Protein AF-V4A7Z2-F1 (afdb_monomer_lite)

pLDDT: mean 71.23, std 14.71, range [41.34, 94.12]

Structure (mmCIF, N/CA/C/O backbone):
data_AF-V4A7Z2-F1
#
_entry.id   AF-V4A7Z2-F1
#
loop_
_atom_site.group_PDB
_atom_site.id
_atom_site.type_symbol
_atom_site.label_atom_id
_atom_site.label_alt_id
_atom_site.label_comp_id
_atom_site.label_asym_id
_atom_site.label_entity_id
_atom_site.label_seq_id
_atom_site.pdbx_PDB_ins_code
_atom_site.Cartn_x
_atom_site.Cartn_y
_atom_site.Cartn_z
_atom_site.occupancy
_atom_site.B_iso_or_equiv
_atom_site.auth_seq_id
_atom_site.auth_comp_id
_atom_site.auth_asym_id
_atom_site.auth_atom_id
_atom_site.pdbx_PDB_model_num
ATOM 1 N N . CYS A 1 1 ? -30.458 -3.393 11.459 1.00 49.22 1 CYS A N 1
ATOM 2 C CA . CYS A 1 1 ? -29.150 -3.163 12.106 1.00 49.22 1 CYS A CA 1
ATOM 3 C C . CYS A 1 1 ? -28.609 -4.490 12.609 1.00 49.22 1 CYS A C 1
ATOM 5 O O . CYS A 1 1 ? -29.226 -5.069 13.487 1.00 49.22 1 CYS A O 1
ATOM 7 N N . TRP A 1 2 ? -27.521 -4.992 12.020 1.00 57.12 2 TRP A N 1
ATOM 8 C CA . TRP A 1 2 ? -26.908 -6.281 12.393 1.00 57.12 2 TRP A CA 1
ATOM 9 C C . TRP A 1 2 ? -25.713 -6.112 13.351 1.00 57.12 2 TRP A C 1
ATOM 11 O O . TRP A 1 2 ? -25.210 -7.081 13.902 1.00 57.12 2 TRP A O 1
ATOM 21 N N . LEU A 1 3 ? -25.275 -4.871 13.577 1.00 55.88 3 LEU A N 1
ATOM 22 C CA . LEU A 1 3 ? -24.128 -4.541 14.413 1.00 55.88 3 LEU A CA 1
ATOM 23 C C . LEU A 1 3 ? -24.620 -3.901 15.722 1.00 55.88 3 LEU A C 1
ATOM 25 O O . LEU A 1 3 ? -24.670 -2.677 15.827 1.00 55.88 3 LEU A O 1
ATOM 29 N N . SER A 1 4 ? -25.063 -4.704 16.697 1.00 55.00 4 SER A N 1
ATOM 30 C CA . SER A 1 4 ? -25.214 -4.188 18.065 1.00 55.00 4 SER A CA 1
ATOM 31 C C . SER A 1 4 ? -23.841 -4.216 18.746 1.00 55.00 4 SER A C 1
ATOM 33 O O . SER A 1 4 ? -23.104 -5.197 18.659 1.00 55.00 4 SER A O 1
ATOM 35 N N . LEU A 1 5 ? -23.467 -3.102 19.380 1.00 60.38 5 LEU A N 1
ATOM 36 C CA . LEU A 1 5 ? -22.193 -2.917 20.092 1.00 60.38 5 LEU A CA 1
ATOM 37 C C . LEU A 1 5 ? -22.136 -3.657 21.445 1.00 60.38 5 LEU A C 1
ATOM 39 O O . LEU A 1 5 ? -21.187 -3.472 22.205 1.00 60.38 5 LEU A O 1
ATOM 43 N N . GLU A 1 6 ? -23.125 -4.496 21.759 1.00 59.97 6 GLU A N 1
ATOM 44 C CA . GLU A 1 6 ? -23.182 -5.267 23.001 1.00 59.97 6 GLU A CA 1
ATOM 45 C C . GLU A 1 6 ? -22.172 -6.426 22.961 1.00 59.97 6 GLU A C 1
ATOM 47 O O . GLU A 1 6 ? -22.442 -7.564 22.583 1.00 59.97 6 GLU A O 1
ATOM 52 N N . SER A 1 7 ? -20.954 -6.088 23.377 1.00 59.38 7 SER A N 1
ATOM 53 C CA . SER A 1 7 ? -20.015 -6.944 24.114 1.00 59.38 7 SER A CA 1
ATOM 54 C C . SER A 1 7 ? -19.243 -8.020 23.335 1.00 59.38 7 SER A C 1
ATOM 56 O O . SER A 1 7 ? -18.090 -8.271 23.676 1.00 59.38 7 SER A O 1
ATOM 58 N N . GLY A 1 8 ? -19.804 -8.640 22.290 1.00 62.91 8 GLY A N 1
ATOM 59 C CA . GLY A 1 8 ? -19.153 -9.756 21.570 1.00 62.91 8 GLY A CA 1
ATOM 60 C C . GLY A 1 8 ? -18.851 -9.499 20.091 1.00 62.91 8 GLY A C 1
ATOM 61 O O . GLY A 1 8 ? -17.827 -9.940 19.570 1.00 62.91 8 GLY A O 1
ATOM 62 N N . LEU A 1 9 ? -19.711 -8.741 19.406 1.00 67.94 9 LEU A N 1
ATOM 63 C CA . LEU A 1 9 ? -19.619 -8.551 17.953 1.00 67.94 9 LEU A CA 1
ATOM 64 C C . LEU A 1 9 ? -18.434 -7.667 17.527 1.00 67.94 9 LEU A C 1
ATOM 66 O O . LEU A 1 9 ? -17.913 -7.788 16.423 1.00 67.94 9 LEU A O 1
ATOM 70 N N . LEU A 1 10 ? -17.980 -6.800 18.429 1.00 72.62 10 LEU A N 1
ATOM 71 C CA . LEU A 1 10 ? -16.848 -5.899 18.216 1.00 72.62 10 LEU A CA 1
ATOM 72 C C . LEU A 1 10 ? -15.543 -6.694 18.013 1.00 72.62 10 LEU A C 1
ATOM 74 O O . LEU A 1 10 ? -14.763 -6.398 17.109 1.00 72.62 10 LEU A O 1
ATOM 78 N N . TRP A 1 11 ? -15.363 -7.781 18.772 1.00 76.31 11 TRP A N 1
ATOM 79 C CA . TRP A 1 11 ? -14.248 -8.718 18.606 1.00 76.31 11 TRP A CA 1
ATOM 80 C C . TRP A 1 11 ? -14.320 -9.521 17.306 1.00 76.31 11 TRP A C 1
ATOM 82 O O . TRP A 1 11 ? -13.275 -9.830 16.737 1.00 76.31 11 TRP A O 1
ATOM 92 N N . ALA A 1 12 ? -15.522 -9.798 16.789 1.00 80.88 12 ALA A N 1
ATOM 93 C CA . ALA A 1 12 ? -15.690 -10.453 15.490 1.00 80.88 12 ALA A CA 1
ATOM 94 C C . ALA A 1 12 ? -15.200 -9.580 14.319 1.00 80.88 12 ALA A C 1
ATOM 96 O O . ALA A 1 12 ? -14.849 -10.114 13.272 1.00 80.88 12 ALA A O 1
ATOM 97 N N . PHE A 1 13 ? -15.126 -8.257 14.502 1.00 76.31 13 PHE A N 1
ATOM 98 C CA . PHE A 1 13 ? -14.551 -7.327 13.527 1.00 76.31 13 PHE A CA 1
ATOM 99 C C . PHE A 1 13 ? -13.069 -7.022 13.805 1.00 76.31 13 PHE A C 1
ATOM 101 O O . PHE A 1 13 ? -12.245 -7.035 12.891 1.00 76.31 13 PHE A O 1
ATOM 108 N N . ILE A 1 14 ? -12.707 -6.802 15.074 1.00 83.94 14 ILE A N 1
ATOM 109 C CA . ILE A 1 14 ? -11.324 -6.502 15.480 1.00 83.94 14 ILE A CA 1
ATOM 110 C C . ILE A 1 14 ? -10.395 -7.698 15.252 1.00 83.94 14 ILE A C 1
ATOM 112 O O . ILE A 1 14 ? -9.269 -7.506 14.801 1.00 83.94 14 ILE A O 1
ATOM 116 N N . GLY A 1 15 ? -10.841 -8.926 15.534 1.00 87.50 15 GLY A N 1
ATOM 117 C CA . GLY A 1 15 ? -10.025 -10.134 15.380 1.00 87.50 15 GLY A CA 1
ATOM 118 C C . GLY A 1 15 ? -9.475 -10.300 13.957 1.00 87.50 1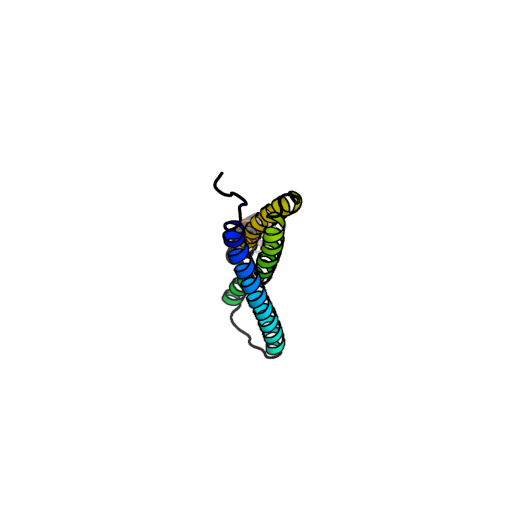5 GLY A C 1
ATOM 119 O O . GLY A 1 15 ? -8.255 -10.347 13.785 1.00 87.50 15 GLY A O 1
ATOM 120 N N . PRO A 1 16 ? -10.337 -10.311 12.923 1.00 88.31 16 PRO A N 1
ATOM 121 C CA . PRO A 1 16 ? -9.898 -10.316 11.531 1.00 88.31 16 PRO A CA 1
ATOM 122 C C . PRO A 1 16 ? -9.015 -9.117 11.171 1.00 88.31 16 PRO A C 1
ATOM 124 O O . PRO A 1 16 ? -8.006 -9.294 10.495 1.00 88.31 16 PRO A O 1
ATOM 127 N N . ALA A 1 17 ? -9.339 -7.914 11.654 1.00 88.19 17 ALA A N 1
ATOM 128 C CA . ALA A 1 17 ? -8.542 -6.722 11.369 1.00 88.19 17 ALA A CA 1
ATOM 129 C C . ALA A 1 17 ? -7.108 -6.837 11.919 1.00 88.19 17 ALA A C 1
ATOM 131 O O . ALA A 1 17 ? -6.149 -6.552 11.204 1.00 88.19 17 ALA A O 1
ATOM 132 N N . LEU A 1 18 ? -6.943 -7.321 13.153 1.00 90.19 18 LEU A N 1
ATOM 133 C CA . LEU A 1 18 ? -5.631 -7.567 13.757 1.00 90.19 18 LEU A CA 1
ATOM 134 C C . LEU A 1 18 ? -4.845 -8.642 13.002 1.00 90.19 18 LEU A C 1
ATOM 136 O O . LEU A 1 18 ? -3.643 -8.478 12.790 1.00 90.19 18 LEU A O 1
ATOM 140 N N . ALA A 1 19 ? -5.511 -9.709 12.553 1.00 92.06 19 ALA A N 1
ATOM 141 C CA . ALA A 1 19 ? -4.876 -10.735 11.732 1.00 92.06 19 ALA A CA 1
ATOM 142 C C . ALA A 1 19 ? -4.370 -10.160 10.398 1.00 92.06 19 ALA A C 1
ATOM 144 O O . ALA A 1 19 ? -3.234 -10.427 10.007 1.00 92.06 19 ALA A O 1
ATOM 145 N N . VAL A 1 20 ? -5.168 -9.319 9.729 1.00 90.94 20 VAL A N 1
ATOM 146 C CA . VAL A 1 20 ? -4.760 -8.653 8.480 1.00 90.94 20 VAL A CA 1
ATOM 147 C C . VAL A 1 20 ? -3.582 -7.709 8.710 1.00 90.94 20 VAL A C 1
ATOM 149 O O . VAL A 1 20 ? -2.642 -7.715 7.914 1.00 90.94 20 VAL A O 1
ATOM 152 N N . ILE A 1 21 ? -3.590 -6.931 9.797 1.00 91.69 21 ILE A N 1
ATOM 153 C CA . ILE A 1 21 ? -2.469 -6.050 10.159 1.00 91.69 21 ILE A CA 1
ATOM 154 C C . ILE A 1 21 ? -1.197 -6.877 10.369 1.00 91.69 21 ILE A C 1
ATOM 156 O O . ILE A 1 21 ? -0.163 -6.563 9.779 1.00 91.69 21 ILE A O 1
ATOM 160 N N . LEU A 1 22 ? -1.280 -7.960 11.148 1.00 93.88 22 LEU A N 1
ATOM 161 C CA . LEU A 1 22 ? -0.145 -8.840 11.422 1.00 93.88 22 LEU A CA 1
ATOM 162 C C . LEU A 1 22 ? 0.432 -9.428 10.129 1.00 93.88 22 LEU A C 1
ATOM 164 O O . LEU A 1 22 ? 1.632 -9.315 9.884 1.00 93.88 22 LEU A O 1
ATOM 168 N N . VAL A 1 23 ? -0.418 -10.008 9.279 1.00 93.19 23 VAL A N 1
ATOM 169 C CA . VAL A 1 23 ? 0.008 -10.593 7.999 1.00 93.19 23 VAL A CA 1
ATOM 170 C C . VAL A 1 23 ? 0.615 -9.530 7.082 1.00 93.19 23 VAL A C 1
ATOM 172 O O . VAL A 1 23 ? 1.664 -9.773 6.490 1.00 93.19 23 VAL A O 1
ATOM 175 N N . SER A 1 24 ? 0.018 -8.339 6.999 1.00 91.69 24 SER A N 1
ATOM 176 C CA . SER A 1 24 ? 0.524 -7.252 6.145 1.00 91.69 24 SER A CA 1
ATOM 177 C C . SER A 1 24 ? 1.913 -6.777 6.582 1.00 91.69 24 SER A C 1
ATOM 179 O O . SER A 1 24 ? 2.774 -6.545 5.736 1.00 91.69 24 SER A O 1
ATOM 181 N N . VAL A 1 25 ? 2.157 -6.673 7.895 1.00 91.38 25 VAL A N 1
ATOM 182 C CA . VAL A 1 25 ? 3.471 -6.299 8.447 1.00 91.38 25 VAL A CA 1
ATOM 183 C C . VAL A 1 25 ? 4.509 -7.386 8.183 1.00 91.38 25 VAL A C 1
ATOM 185 O O . VAL A 1 25 ? 5.616 -7.070 7.749 1.00 91.38 25 VAL A O 1
ATOM 188 N N . LEU A 1 26 ? 4.158 -8.658 8.398 1.00 94.12 26 LEU A N 1
ATOM 189 C CA . LEU A 1 26 ? 5.061 -9.776 8.125 1.00 94.12 26 LEU A CA 1
ATOM 190 C C . LEU A 1 26 ? 5.465 -9.802 6.648 1.00 94.12 26 LEU A C 1
ATOM 192 O O . LEU A 1 26 ? 6.657 -9.787 6.350 1.00 94.12 26 LEU A O 1
ATOM 196 N N . LEU A 1 27 ? 4.499 -9.752 5.730 1.00 92.06 27 LEU A N 1
ATOM 197 C CA . LEU A 1 27 ? 4.776 -9.742 4.293 1.00 92.06 27 LEU A CA 1
ATOM 198 C C . LEU A 1 27 ? 5.599 -8.518 3.877 1.00 92.06 27 LEU A C 1
ATOM 200 O O . LEU A 1 27 ? 6.615 -8.679 3.212 1.00 92.06 27 LEU A O 1
ATOM 204 N N . SER A 1 28 ? 5.246 -7.319 4.351 1.00 89.94 28 SER A N 1
ATOM 205 C CA . SER A 1 28 ? 6.005 -6.103 4.039 1.00 89.94 28 SER A CA 1
ATOM 206 C C . SER A 1 28 ? 7.448 -6.169 4.552 1.00 89.94 28 SER A C 1
ATOM 208 O O . SER A 1 28 ? 8.369 -5.780 3.835 1.00 89.94 28 SER A O 1
ATOM 210 N N . SER A 1 29 ? 7.679 -6.699 5.758 1.00 90.62 29 SER A N 1
ATOM 211 C CA . SER A 1 29 ? 9.039 -6.881 6.278 1.00 90.62 29 SER A CA 1
ATOM 212 C C . SER A 1 29 ? 9.848 -7.887 5.454 1.00 90.62 29 SER A C 1
ATOM 214 O O . SER A 1 29 ? 11.021 -7.640 5.175 1.00 90.62 29 SER A O 1
ATOM 216 N N . LEU A 1 30 ? 9.222 -8.981 5.006 1.00 91.25 30 LEU A N 1
ATOM 217 C CA . LEU A 1 30 ? 9.853 -9.967 4.132 1.00 91.25 30 LEU A CA 1
ATOM 218 C C . LEU A 1 30 ? 10.177 -9.371 2.762 1.00 91.25 30 LEU A C 1
ATOM 220 O O . LEU A 1 30 ? 11.286 -9.576 2.278 1.00 91.25 30 LEU A O 1
ATOM 224 N N . ASP A 1 31 ? 9.270 -8.591 2.172 1.00 87.69 31 ASP A N 1
ATOM 225 C CA . ASP A 1 31 ? 9.507 -7.901 0.901 1.00 87.69 31 ASP A CA 1
ATOM 226 C C . ASP A 1 31 ? 10.686 -6.930 0.998 1.00 87.69 31 ASP A C 1
ATOM 228 O O . ASP A 1 31 ? 11.542 -6.920 0.116 1.00 87.69 31 ASP A O 1
ATOM 232 N N . VAL A 1 32 ? 10.791 -6.156 2.085 1.00 88.81 32 VAL A N 1
ATOM 233 C CA . VAL A 1 32 ? 11.926 -5.243 2.313 1.00 88.81 32 VAL A CA 1
ATOM 234 C C . VAL A 1 32 ? 13.236 -6.016 2.458 1.00 88.81 32 VAL A C 1
ATOM 236 O O . VAL A 1 32 ? 14.249 -5.634 1.869 1.00 88.81 32 VAL A O 1
ATOM 239 N N . VAL A 1 33 ? 13.238 -7.118 3.214 1.00 91.12 33 VAL A N 1
ATOM 240 C CA . VAL A 1 33 ? 14.427 -7.968 3.377 1.00 91.12 33 VAL A CA 1
ATOM 241 C C . VAL A 1 33 ? 14.828 -8.592 2.043 1.00 91.12 33 VAL A C 1
ATOM 243 O 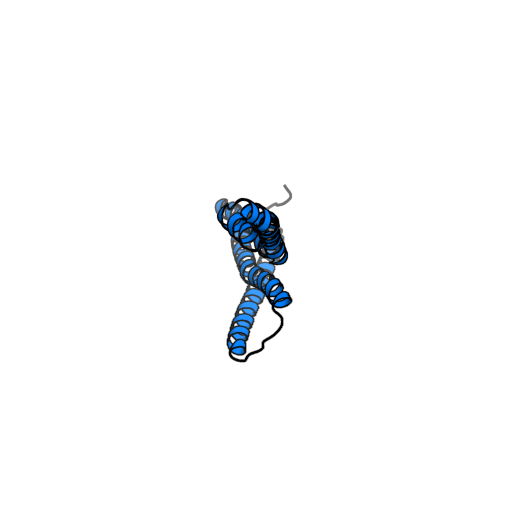O . VAL A 1 33 ? 15.992 -8.502 1.659 1.00 91.12 33 VAL A O 1
ATOM 246 N N . MET A 1 34 ? 13.879 -9.173 1.311 1.00 86.31 34 MET A N 1
ATOM 247 C CA . MET A 1 34 ? 14.117 -9.770 -0.001 1.00 86.31 34 MET A CA 1
ATOM 248 C C . MET A 1 34 ? 14.600 -8.734 -1.009 1.00 86.31 34 MET A C 1
ATOM 250 O O . MET A 1 34 ? 15.535 -9.018 -1.750 1.00 86.31 34 MET A O 1
ATOM 254 N N . HIS A 1 35 ? 14.038 -7.525 -1.001 1.00 83.50 35 HIS A N 1
ATOM 255 C CA . HIS A 1 35 ? 14.488 -6.423 -1.842 1.00 83.50 35 HIS A CA 1
ATOM 256 C C . HIS A 1 35 ? 15.928 -6.016 -1.508 1.00 83.50 35 HIS A C 1
ATOM 258 O O . HIS A 1 35 ? 16.767 -5.954 -2.401 1.00 83.50 35 HIS A O 1
ATOM 264 N N . ASN A 1 36 ? 16.255 -5.821 -0.229 1.00 85.00 36 ASN A N 1
ATOM 265 C CA . ASN A 1 36 ? 17.611 -5.469 0.198 1.00 85.00 36 ASN A CA 1
ATOM 266 C C . ASN A 1 36 ? 18.628 -6.570 -0.138 1.00 85.00 36 ASN A C 1
ATOM 268 O O . ASN A 1 36 ? 19.731 -6.277 -0.605 1.00 85.00 36 ASN A O 1
ATOM 272 N N . VAL A 1 37 ? 18.258 -7.840 0.053 1.00 87.06 37 VAL A N 1
ATOM 273 C CA . VAL A 1 37 ? 19.088 -8.990 -0.333 1.00 87.06 37 VAL A CA 1
ATOM 274 C C . VAL A 1 37 ? 19.257 -9.035 -1.848 1.00 87.06 37 VAL A C 1
ATOM 276 O O . VAL A 1 37 ? 20.378 -9.194 -2.318 1.00 87.06 37 VAL A O 1
ATOM 279 N N . TYR A 1 38 ? 18.184 -8.845 -2.613 1.00 79.69 38 TYR A N 1
ATOM 280 C CA . TYR A 1 38 ? 18.209 -8.829 -4.073 1.00 79.69 38 TYR A CA 1
ATOM 281 C C . TYR A 1 38 ? 19.117 -7.719 -4.612 1.00 79.69 38 TYR A C 1
ATOM 283 O O . TYR A 1 38 ? 20.031 -8.011 -5.377 1.00 79.69 38 TYR A O 1
ATOM 291 N N . ILE A 1 39 ? 18.959 -6.479 -4.138 1.00 74.50 39 ILE A N 1
ATOM 292 C CA . ILE A 1 39 ? 19.822 -5.345 -4.508 1.00 74.50 39 ILE A CA 1
ATOM 293 C C . ILE A 1 39 ? 21.288 -5.622 -4.145 1.00 74.50 39 ILE A C 1
ATOM 295 O O . ILE A 1 39 ? 22.185 -5.328 -4.932 1.00 74.50 39 ILE A O 1
ATOM 299 N N . THR A 1 40 ? 21.549 -6.257 -2.999 1.00 77.38 40 THR A N 1
ATOM 300 C CA . THR A 1 40 ? 22.915 -6.637 -2.597 1.00 77.38 40 THR A CA 1
ATOM 301 C C . THR A 1 40 ? 23.493 -7.750 -3.482 1.00 77.38 40 THR A C 1
ATOM 303 O O . THR A 1 40 ? 24.693 -7.763 -3.754 1.00 77.38 40 THR A O 1
ATOM 306 N N . LYS A 1 41 ? 22.660 -8.692 -3.944 1.00 70.88 41 LYS A N 1
ATOM 307 C CA . LYS A 1 41 ? 23.057 -9.810 -4.815 1.00 70.88 41 LYS A CA 1
ATOM 308 C C . LYS A 1 41 ? 23.236 -9.393 -6.274 1.00 70.88 41 LYS A C 1
ATOM 310 O O . LYS A 1 41 ? 24.094 -9.966 -6.930 1.00 70.88 41 LYS A O 1
ATOM 315 N N . LEU A 1 42 ? 22.501 -8.386 -6.751 1.00 61.41 42 LEU A N 1
ATOM 316 C CA . LEU A 1 42 ? 22.618 -7.835 -8.107 1.00 61.41 42 LEU A CA 1
ATOM 317 C C . LEU A 1 42 ? 23.927 -7.070 -8.373 1.00 61.41 42 LEU A C 1
ATOM 319 O O . LEU A 1 42 ? 24.239 -6.796 -9.528 1.00 61.41 42 LEU A O 1
ATOM 323 N N . ASN A 1 43 ? 24.752 -6.811 -7.350 1.00 56.84 43 ASN A N 1
ATOM 324 C CA . ASN A 1 43 ? 26.180 -6.519 -7.557 1.00 56.84 43 ASN A CA 1
ATOM 325 C C . ASN A 1 43 ? 26.955 -7.715 -8.165 1.00 56.84 43 ASN A C 1
ATOM 327 O O . ASN A 1 43 ? 28.152 -7.609 -8.423 1.00 56.84 43 ASN A O 1
ATOM 331 N N . TYR A 1 44 ? 26.283 -8.844 -8.399 1.00 51.09 44 TYR A N 1
ATOM 332 C CA . TYR A 1 44 ? 26.729 -9.979 -9.191 1.00 51.09 44 TYR A CA 1
ATOM 333 C C . TYR A 1 44 ? 25.740 -10.156 -10.355 1.00 51.09 44 TYR A C 1
ATOM 335 O O . TYR A 1 44 ? 24.552 -10.400 -10.146 1.00 51.09 44 TYR A O 1
ATOM 343 N N . THR A 1 45 ? 26.232 -9.955 -11.576 1.00 55.38 45 THR A N 1
ATOM 344 C CA . THR A 1 45 ? 25.485 -10.011 -12.841 1.00 55.38 45 THR A CA 1
ATOM 345 C C . THR A 1 45 ? 24.648 -11.287 -12.978 1.00 55.38 45 THR A C 1
ATOM 347 O O . THR A 1 45 ? 25.087 -12.372 -12.590 1.00 55.38 45 THR A O 1
ATOM 350 N N . PRO A 1 46 ? 23.454 -11.172 -13.578 1.00 53.78 46 PRO A N 1
ATOM 351 C CA . PRO A 1 46 ? 23.299 -11.783 -14.894 1.00 53.78 46 PRO A CA 1
ATOM 352 C C . PRO A 1 46 ? 22.502 -10.924 -15.886 1.00 53.78 46 PRO A C 1
ATOM 354 O O . PRO A 1 46 ? 21.500 -10.283 -15.571 1.00 53.78 46 PRO A O 1
ATOM 357 N N . GLU A 1 47 ? 23.011 -10.946 -17.110 1.00 63.09 47 GLU A N 1
ATOM 358 C CA . GLU A 1 47 ? 22.324 -10.645 -18.360 1.00 63.09 47 GLU A CA 1
ATOM 359 C C . GLU A 1 47 ? 21.207 -11.690 -18.599 1.00 63.09 47 GLU A C 1
ATOM 361 O O . GLU A 1 47 ? 21.293 -12.800 -18.082 1.00 63.09 47 GLU A O 1
ATOM 366 N N . GLU A 1 48 ? 20.205 -11.333 -19.413 1.00 57.06 48 GLU A N 1
ATOM 367 C CA . GLU A 1 48 ? 19.143 -12.201 -19.982 1.00 57.06 48 GLU A CA 1
ATOM 368 C C . GLU A 1 48 ? 17.820 -12.390 -19.197 1.00 57.06 48 GLU A C 1
ATOM 370 O O . GLU A 1 48 ? 17.671 -13.269 -18.359 1.00 57.06 48 GLU A O 1
ATOM 375 N N . ASP A 1 49 ? 16.817 -11.562 -19.542 1.00 49.94 49 ASP A N 1
ATOM 376 C CA . ASP A 1 49 ? 15.431 -11.937 -19.934 1.00 49.94 49 ASP A CA 1
ATOM 377 C C . ASP A 1 49 ? 14.541 -10.666 -19.925 1.00 49.94 49 ASP A C 1
ATOM 379 O O . ASP A 1 49 ? 13.660 -10.485 -19.085 1.00 49.94 49 ASP A O 1
ATOM 383 N N . PHE A 1 50 ? 14.791 -9.735 -20.857 1.00 54.62 50 PHE A N 1
ATOM 384 C CA . PHE A 1 50 ? 14.242 -8.364 -20.845 1.00 54.62 50 PHE A CA 1
ATOM 385 C C . PHE A 1 50 ? 12.702 -8.275 -20.870 1.00 54.62 50 PHE A C 1
ATOM 387 O O . PHE A 1 50 ? 12.141 -7.336 -20.318 1.00 54.62 50 PHE A O 1
ATOM 394 N N . ASP A 1 51 ? 11.997 -9.236 -21.474 1.00 50.56 51 ASP A N 1
ATOM 395 C CA . ASP A 1 51 ? 10.528 -9.167 -21.598 1.00 50.56 51 ASP A CA 1
ATOM 396 C C . ASP A 1 51 ? 9.782 -9.834 -20.428 1.00 50.56 51 ASP A C 1
ATOM 398 O O . ASP A 1 51 ? 8.731 -9.346 -20.000 1.00 50.56 51 ASP A O 1
ATOM 402 N N . ARG A 1 52 ? 10.327 -10.921 -19.855 1.00 51.25 52 ARG A N 1
ATOM 403 C CA . ARG A 1 52 ? 9.759 -11.556 -18.649 1.00 51.25 52 ARG A CA 1
ATOM 404 C C . ARG A 1 52 ? 10.128 -10.792 -17.376 1.00 51.25 52 ARG A C 1
ATOM 406 O O . ARG A 1 52 ? 9.319 -10.783 -16.445 1.00 51.25 52 ARG A O 1
ATOM 413 N N . SER A 1 53 ? 11.277 -10.115 -17.336 1.00 51.47 53 SER A N 1
ATOM 414 C CA . SER A 1 53 ? 11.673 -9.280 -16.196 1.00 51.47 53 SER A CA 1
ATOM 415 C C . SER A 1 53 ? 10.762 -8.063 -16.042 1.00 51.47 53 SER A C 1
ATOM 417 O O . SER A 1 53 ? 10.181 -7.887 -14.981 1.00 51.47 53 SER A O 1
ATOM 419 N N . ILE A 1 54 ? 10.488 -7.309 -17.113 1.00 52.81 54 ILE A N 1
ATOM 420 C CA . ILE A 1 54 ? 9.725 -6.048 -17.035 1.00 52.81 54 ILE A CA 1
ATOM 421 C C . ILE A 1 54 ? 8.289 -6.234 -16.514 1.00 52.81 54 ILE A C 1
ATOM 423 O O . ILE A 1 54 ? 7.796 -5.415 -15.733 1.00 52.81 54 ILE A O 1
ATOM 427 N N . GLN A 1 55 ? 7.586 -7.289 -16.940 1.00 56.09 55 GLN A N 1
ATOM 428 C CA . GLN A 1 55 ? 6.219 -7.551 -16.465 1.00 56.09 55 GLN A CA 1
ATOM 429 C C . GLN A 1 55 ? 6.211 -8.065 -15.015 1.00 56.09 55 GLN A C 1
ATOM 431 O O . GLN A 1 55 ? 5.320 -7.724 -14.231 1.00 56.09 55 GLN A O 1
ATOM 436 N N . THR A 1 56 ? 7.226 -8.849 -14.647 1.00 59.72 56 THR A N 1
ATOM 437 C CA . THR A 1 56 ? 7.413 -9.340 -13.277 1.00 59.72 56 THR A CA 1
ATOM 438 C C . THR A 1 56 ? 7.807 -8.195 -12.336 1.00 59.72 56 THR A C 1
ATOM 440 O O . THR A 1 56 ? 7.286 -8.122 -11.224 1.00 59.72 56 THR A O 1
ATOM 443 N N . ASP A 1 57 ? 8.602 -7.236 -12.813 1.00 66.88 57 ASP A N 1
ATOM 444 C CA . ASP A 1 57 ? 9.040 -6.045 -12.080 1.00 66.88 57 ASP A CA 1
ATOM 445 C C . ASP A 1 57 ? 7.869 -5.120 -11.743 1.00 66.88 57 ASP A C 1
ATOM 447 O O . ASP A 1 57 ? 7.715 -4.708 -10.593 1.00 66.88 57 ASP A O 1
ATOM 451 N N . GLY A 1 58 ? 6.987 -4.839 -12.711 1.00 68.38 58 GLY A N 1
ATOM 452 C CA . GLY A 1 58 ? 5.805 -4.003 -12.475 1.00 68.38 58 GLY A CA 1
ATOM 453 C C . GLY A 1 58 ? 4.841 -4.611 -11.452 1.00 68.38 58 GLY A C 1
ATOM 454 O O . GLY A 1 58 ? 4.319 -3.905 -10.587 1.00 68.38 58 GLY A O 1
ATOM 455 N N . ARG A 1 59 ? 4.639 -5.935 -11.504 1.00 70.75 59 ARG A N 1
ATOM 456 C CA . ARG A 1 59 ? 3.789 -6.657 -10.545 1.00 70.75 59 ARG A CA 1
ATOM 457 C C . ARG A 1 59 ? 4.403 -6.685 -9.146 1.00 70.75 59 ARG A C 1
ATOM 459 O O . ARG A 1 59 ? 3.692 -6.447 -8.174 1.00 70.75 59 ARG A O 1
ATOM 466 N N . ASN A 1 60 ? 5.701 -6.952 -9.042 1.00 77.25 60 ASN A N 1
ATOM 467 C CA . ASN A 1 60 ? 6.399 -7.003 -7.758 1.00 77.25 60 ASN A CA 1
ATOM 468 C C . ASN A 1 60 ? 6.463 -5.616 -7.100 1.00 77.25 60 ASN A C 1
ATOM 470 O O . ASN A 1 60 ? 6.243 -5.501 -5.896 1.00 77.25 60 ASN A O 1
ATOM 474 N N . LEU A 1 61 ? 6.662 -4.556 -7.889 1.00 79.12 61 LEU A N 1
ATOM 475 C CA . LEU A 1 61 ? 6.603 -3.173 -7.414 1.00 79.12 61 LEU A CA 1
ATOM 476 C C . LEU A 1 61 ? 5.210 -2.812 -6.879 1.00 79.12 61 LEU A C 1
ATOM 478 O O . LEU A 1 61 ? 5.094 -2.215 -5.811 1.00 79.12 61 LEU A O 1
ATOM 482 N N . ALA A 1 62 ? 4.152 -3.211 -7.592 1.00 84.38 62 ALA A N 1
ATOM 483 C CA . ALA A 1 62 ? 2.778 -2.986 -7.153 1.00 84.38 62 ALA A CA 1
ATOM 484 C C . ALA A 1 62 ? 2.505 -3.654 -5.803 1.00 84.38 62 ALA A C 1
ATOM 486 O O . ALA A 1 62 ? 2.008 -3.007 -4.887 1.00 84.38 62 ALA A O 1
ATOM 487 N N . LEU A 1 63 ? 2.863 -4.933 -5.666 1.00 85.19 63 LEU A N 1
ATOM 488 C CA . LEU A 1 63 ? 2.683 -5.683 -4.422 1.00 85.19 63 LEU A CA 1
ATOM 489 C C . LEU A 1 63 ? 3.476 -5.054 -3.270 1.00 85.19 63 LEU A C 1
ATOM 491 O O . LEU A 1 63 ? 2.909 -4.834 -2.201 1.00 85.19 63 LEU A O 1
ATOM 495 N N . SER A 1 64 ? 4.729 -4.663 -3.521 1.00 84.38 64 SER A N 1
ATOM 496 C CA . SER A 1 64 ? 5.599 -4.012 -2.534 1.00 84.38 64 SER A CA 1
ATOM 497 C C . SER A 1 64 ? 5.018 -2.697 -1.990 1.00 84.38 64 SER A C 1
ATOM 499 O O . SER A 1 64 ? 5.180 -2.396 -0.809 1.00 84.38 64 SER A O 1
ATOM 501 N N . VAL A 1 65 ? 4.288 -1.935 -2.813 1.00 85.06 65 VAL A N 1
ATOM 502 C CA . VAL A 1 65 ? 3.623 -0.686 -2.395 1.00 85.06 65 VAL A CA 1
ATOM 503 C C . VAL A 1 65 ? 2.240 -0.941 -1.787 1.00 85.06 65 VAL A C 1
ATOM 505 O O . VAL A 1 65 ? 1.841 -0.269 -0.837 1.00 85.06 65 VAL A O 1
ATOM 508 N N . LEU A 1 66 ? 1.485 -1.909 -2.306 1.00 87.25 66 LEU A N 1
ATOM 509 C CA . LEU A 1 66 ? 0.100 -2.148 -1.894 1.00 87.25 66 LEU A CA 1
ATOM 510 C C . LEU A 1 66 ? -0.010 -2.844 -0.540 1.00 87.25 66 LEU A C 1
ATOM 512 O O . LEU A 1 66 ? -0.893 -2.495 0.242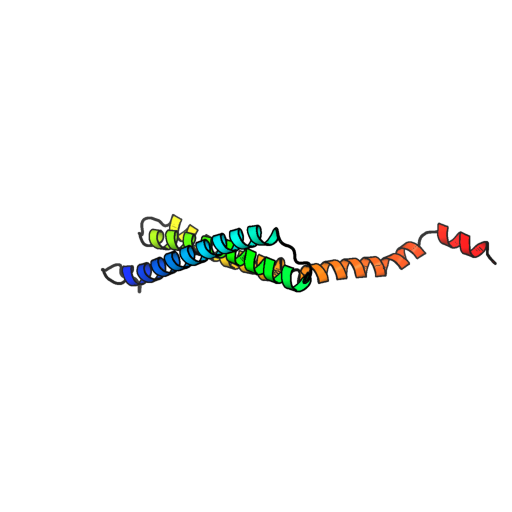 1.00 87.25 66 LEU A O 1
ATOM 516 N N . LEU A 1 67 ? 0.887 -3.784 -0.242 1.00 87.81 67 LEU A N 1
ATOM 517 C CA . LEU A 1 67 ? 0.914 -4.521 1.024 1.00 87.81 67 LEU A CA 1
ATOM 518 C C . LEU A 1 67 ? 1.003 -3.612 2.267 1.00 87.81 67 LEU A C 1
ATOM 520 O O . LEU A 1 67 ? 0.159 -3.757 3.159 1.00 87.81 67 LEU A O 1
ATOM 524 N N . PRO A 1 68 ? 1.929 -2.635 2.350 1.00 85.44 68 PRO A N 1
ATOM 525 C CA . PRO A 1 68 ? 1.969 -1.714 3.485 1.00 85.44 68 PRO A CA 1
ATOM 526 C C . PRO A 1 68 ? 0.746 -0.786 3.534 1.00 85.44 68 PRO A C 1
ATOM 528 O O . PRO A 1 68 ? 0.237 -0.510 4.621 1.00 85.44 68 PRO A O 1
ATOM 531 N N . ILE A 1 69 ? 0.213 -0.354 2.382 1.00 88.69 69 ILE A N 1
ATOM 532 C CA . ILE A 1 69 ? -1.015 0.461 2.329 1.00 88.69 69 ILE A CA 1
ATOM 533 C C . ILE A 1 69 ? -2.204 -0.317 2.904 1.00 88.69 69 ILE A C 1
ATOM 535 O O . ILE A 1 69 ? -3.002 0.257 3.648 1.00 88.69 69 ILE A O 1
ATOM 539 N N . THR A 1 70 ? -2.311 -1.620 2.618 1.00 88.94 70 THR A N 1
ATOM 540 C CA . THR A 1 70 ? -3.338 -2.491 3.210 1.00 88.94 70 THR A CA 1
ATOM 541 C C . THR A 1 70 ? -3.225 -2.474 4.725 1.00 88.94 70 THR A C 1
ATOM 543 O O . THR A 1 70 ? -4.182 -2.091 5.393 1.00 88.94 70 THR A O 1
ATOM 546 N N . GLY A 1 71 ? -2.050 -2.779 5.280 1.00 86.44 71 GLY A N 1
ATOM 547 C CA . GLY A 1 71 ? -1.842 -2.777 6.731 1.00 86.44 71 GLY A CA 1
ATOM 548 C C . GLY A 1 71 ? -2.231 -1.451 7.399 1.00 86.44 71 GLY A C 1
ATOM 549 O O . GLY A 1 71 ? -2.980 -1.449 8.375 1.00 86.44 71 GLY A O 1
ATOM 550 N N . LEU A 1 72 ? -1.801 -0.319 6.831 1.00 85.44 72 LEU A N 1
ATOM 551 C CA . LEU A 1 72 ? -2.132 1.021 7.338 1.00 85.44 72 LEU A CA 1
ATOM 552 C C . LEU A 1 72 ? -3.637 1.312 7.298 1.00 85.44 72 LEU A C 1
ATOM 554 O O . LEU A 1 72 ? -4.197 1.864 8.245 1.00 85.44 72 LEU A O 1
ATOM 558 N N . THR A 1 73 ? -4.311 0.899 6.226 1.00 87.94 73 THR A N 1
ATOM 559 C CA . THR A 1 73 ? -5.756 1.096 6.069 1.00 87.94 73 THR A CA 1
ATOM 560 C C . THR A 1 73 ? -6.537 0.327 7.129 1.00 87.94 73 THR A C 1
ATOM 562 O O . THR A 1 73 ? -7.461 0.871 7.729 1.00 87.94 73 THR A O 1
ATOM 565 N N . TRP A 1 74 ? -6.137 -0.910 7.429 1.00 88.56 74 TRP A N 1
ATOM 566 C CA . TRP A 1 74 ? -6.782 -1.720 8.465 1.00 88.56 74 TRP A CA 1
ATOM 567 C C . TRP A 1 74 ? -6.526 -1.197 9.882 1.00 88.56 74 TRP A C 1
ATOM 569 O O . TRP A 1 74 ? -7.430 -1.282 10.713 1.00 88.56 74 TRP A O 1
ATOM 579 N N . ILE A 1 75 ? -5.374 -0.568 10.149 1.00 84.44 75 ILE A N 1
ATOM 580 C CA . ILE A 1 75 ? -5.140 0.166 11.407 1.00 84.44 75 ILE A CA 1
ATOM 581 C C . ILE A 1 75 ? -6.188 1.278 11.568 1.00 84.44 75 ILE A C 1
ATOM 583 O O . ILE A 1 75 ? -6.844 1.359 12.608 1.00 84.44 75 ILE A O 1
ATOM 587 N N . PHE A 1 76 ? -6.422 2.087 10.528 1.00 80.88 76 PHE A N 1
ATOM 588 C CA . PHE A 1 76 ? -7.494 3.093 10.547 1.00 80.88 76 PHE A CA 1
ATOM 589 C C . PHE A 1 76 ? -8.892 2.467 10.644 1.00 80.88 76 PHE A C 1
ATOM 591 O O . PHE A 1 76 ? -9.759 3.018 11.320 1.00 80.88 76 PHE A O 1
ATOM 598 N N . GLY A 1 77 ? -9.102 1.296 10.038 1.00 81.56 77 GLY A N 1
ATOM 599 C CA . GLY A 1 77 ? -10.333 0.514 10.152 1.00 81.56 77 GLY A CA 1
ATOM 600 C C . GLY A 1 77 ? -10.660 0.135 11.598 1.00 81.56 77 GLY A C 1
ATOM 601 O O . GLY A 1 77 ? -11.799 0.319 12.023 1.00 81.56 77 GLY A O 1
ATOM 602 N N . VAL A 1 78 ? -9.665 -0.291 12.385 1.00 82.06 78 VAL A N 1
ATOM 603 C CA . VAL A 1 78 ? -9.829 -0.569 13.826 1.00 82.06 78 VAL A CA 1
ATOM 604 C C . VAL A 1 78 ? -10.193 0.703 14.596 1.00 82.06 78 VAL A C 1
ATOM 606 O O . VAL A 1 78 ? -11.108 0.681 15.420 1.00 82.06 78 VAL A O 1
ATOM 609 N N . PHE A 1 79 ? -9.543 1.834 14.299 1.00 77.00 79 PHE A N 1
ATOM 610 C CA . PHE A 1 79 ? -9.885 3.116 14.926 1.00 77.00 79 PHE A CA 1
ATOM 611 C C . PHE A 1 79 ? -11.297 3.599 14.566 1.00 77.00 79 PHE A C 1
ATOM 613 O O . PHE A 1 79 ? -11.973 4.171 15.420 1.00 77.00 79 PHE A O 1
ATOM 620 N N . SER A 1 80 ? -11.772 3.300 13.353 1.00 76.69 80 SER A N 1
ATOM 621 C CA . SER A 1 80 ? -13.091 3.704 12.847 1.00 76.69 80 SER A CA 1
ATOM 622 C C . SER A 1 80 ? -14.284 3.064 13.575 1.00 76.69 80 SER A C 1
ATOM 624 O O . SER A 1 80 ? -15.403 3.580 13.498 1.00 76.69 80 SER A O 1
ATOM 626 N N . VAL A 1 81 ? -14.053 1.956 14.295 1.00 70.75 81 VAL A N 1
ATOM 627 C CA . VAL A 1 81 ? -15.080 1.249 15.083 1.00 70.75 81 VAL A CA 1
ATOM 628 C C . VAL A 1 81 ? -15.491 2.053 16.317 1.00 70.75 81 VAL A C 1
ATOM 630 O O . VAL A 1 81 ? -16.628 1.952 16.779 1.00 70.75 81 VAL A O 1
ATOM 633 N N . ASN A 1 82 ? -14.600 2.904 16.832 1.00 69.25 82 ASN A N 1
ATOM 634 C CA . ASN A 1 82 ? -14.966 3.876 17.850 1.00 69.25 82 ASN A CA 1
ATOM 635 C C . ASN A 1 82 ? -15.768 4.992 17.169 1.00 69.25 82 ASN A C 1
ATOM 637 O O . ASN A 1 82 ? -15.199 5.854 16.496 1.00 69.25 82 ASN A O 1
ATOM 641 N N . GLY A 1 83 ? -17.094 4.968 17.353 1.00 60.41 83 GLY A N 1
ATOM 642 C CA . GLY A 1 83 ? -18.096 5.818 16.685 1.00 60.41 83 GLY A CA 1
ATOM 643 C C . GLY A 1 83 ? -17.915 7.342 16.794 1.00 60.41 83 GLY A C 1
ATOM 644 O O . GLY A 1 83 ? -18.728 8.091 16.267 1.00 60.41 83 GLY A O 1
ATOM 645 N N . TYR A 1 84 ? -16.838 7.812 17.420 1.00 59.75 84 TYR A N 1
ATOM 646 C CA . TYR A 1 84 ? -16.428 9.214 17.494 1.00 59.75 84 TYR A CA 1
ATOM 647 C C . TYR A 1 84 ? -15.529 9.662 16.331 1.00 59.75 84 TYR A C 1
ATOM 649 O O . TYR A 1 84 ? -15.069 10.801 16.318 1.00 59.75 84 TYR A O 1
ATOM 657 N N . THR A 1 85 ? -15.252 8.795 15.351 1.00 71.00 85 THR A N 1
ATOM 658 C CA . THR A 1 85 ? -14.218 9.061 14.341 1.00 71.00 85 THR A CA 1
ATOM 659 C C . THR A 1 85 ? -14.677 8.839 12.898 1.00 71.00 85 THR A C 1
ATOM 661 O O . THR A 1 85 ? -14.076 8.103 12.118 1.00 71.00 85 THR A O 1
ATOM 664 N N . VAL A 1 86 ? -15.723 9.565 12.497 1.00 77.88 86 VAL A N 1
ATOM 665 C CA . VAL A 1 86 ? -16.220 9.627 11.105 1.00 77.88 86 VAL A CA 1
ATOM 666 C C . VAL A 1 86 ? -15.087 9.870 10.089 1.00 77.88 86 VAL A C 1
ATOM 668 O O . VAL A 1 86 ? -15.090 9.318 8.993 1.00 77.88 86 VAL A O 1
ATOM 671 N N . ILE A 1 87 ? -14.062 10.636 10.475 1.00 81.00 87 ILE A N 1
ATOM 672 C CA . ILE A 1 87 ? -12.871 10.896 9.655 1.00 81.00 87 ILE A CA 1
ATOM 673 C C . ILE A 1 87 ? -12.133 9.595 9.289 1.00 81.00 87 ILE A C 1
ATOM 675 O O . ILE A 1 87 ? -11.763 9.415 8.130 1.00 81.00 87 ILE A O 1
ATOM 679 N N . PHE A 1 88 ? -11.957 8.657 10.228 1.00 78.38 88 PHE A N 1
ATOM 680 C CA . PHE A 1 88 ? -11.273 7.388 9.946 1.00 78.38 88 PHE A CA 1
ATOM 681 C C . PHE A 1 88 ? -12.088 6.477 9.026 1.00 78.38 88 PHE A C 1
ATOM 683 O O . PHE A 1 88 ? -11.497 5.734 8.249 1.00 78.38 88 PHE A O 1
ATOM 690 N N . GLN A 1 89 ? -13.420 6.574 9.041 1.00 80.44 89 GLN A N 1
ATOM 691 C CA . GLN A 1 89 ? -14.278 5.841 8.103 1.00 80.44 89 GLN A CA 1
ATOM 692 C C . GLN A 1 89 ? -14.096 6.346 6.664 1.00 80.44 89 GLN A C 1
ATOM 694 O O . GLN A 1 89 ? -13.939 5.542 5.744 1.00 80.44 89 GLN A O 1
ATOM 699 N N . TYR A 1 90 ? -14.041 7.669 6.468 1.00 84.44 90 TYR A N 1
ATOM 700 C CA . TYR A 1 90 ? -13.752 8.254 5.154 1.00 84.44 90 TYR A CA 1
ATOM 701 C C . TYR A 1 90 ? -12.346 7.905 4.664 1.00 84.44 90 TYR A C 1
ATOM 703 O O . TYR A 1 90 ? -12.184 7.527 3.505 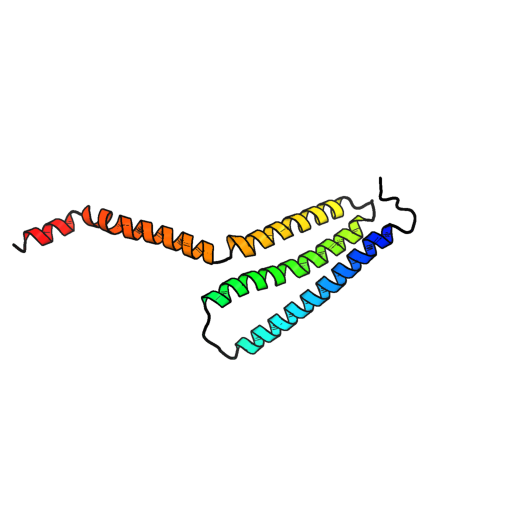1.00 84.44 90 TYR A O 1
ATOM 711 N N . LEU A 1 91 ? -11.338 7.978 5.539 1.00 83.94 91 LEU A N 1
ATOM 712 C CA . LEU A 1 91 ? -9.969 7.582 5.199 1.00 83.94 91 LEU A CA 1
ATOM 713 C C . LEU A 1 91 ? -9.887 6.097 4.835 1.00 83.94 91 LEU A C 1
ATOM 715 O O . LEU A 1 91 ? -9.276 5.751 3.828 1.00 83.94 91 LEU A O 1
ATOM 719 N N . PHE A 1 92 ? -10.550 5.225 5.597 1.00 82.88 92 PHE A N 1
ATOM 720 C CA . PHE A 1 92 ? -10.626 3.798 5.297 1.00 82.88 92 PHE A CA 1
ATOM 721 C C . PHE A 1 92 ? -11.229 3.544 3.910 1.00 82.88 92 PHE A C 1
ATOM 723 O O . PHE A 1 92 ? -10.637 2.826 3.103 1.00 82.88 92 PHE A O 1
ATOM 730 N N . ALA A 1 93 ? -12.372 4.160 3.601 1.00 85.00 93 ALA A N 1
ATOM 731 C CA . ALA A 1 93 ? -13.026 4.014 2.301 1.00 85.00 93 ALA A CA 1
ATOM 732 C C . ALA A 1 93 ? -12.163 4.557 1.148 1.00 85.00 93 ALA A C 1
ATOM 734 O O . ALA A 1 93 ? -12.065 3.926 0.090 1.00 85.00 93 ALA A O 1
ATOM 735 N N . LEU A 1 94 ? -11.503 5.698 1.363 1.00 86.75 94 LEU A N 1
ATOM 736 C CA . LEU A 1 94 ? -10.613 6.317 0.386 1.00 86.75 94 LEU A CA 1
ATOM 737 C C . LEU A 1 94 ? -9.412 5.418 0.077 1.00 86.75 94 LEU A C 1
ATOM 739 O O . LEU A 1 94 ? -9.164 5.120 -1.089 1.00 86.75 94 LEU A O 1
ATOM 743 N N . PHE A 1 95 ? -8.694 4.947 1.100 1.00 84.56 95 PHE A N 1
ATOM 744 C CA . PHE A 1 95 ? -7.520 4.099 0.899 1.00 84.56 95 PHE A CA 1
ATOM 745 C C . PHE A 1 95 ? -7.875 2.758 0.252 1.00 84.56 95 PHE A C 1
ATOM 747 O O . PHE A 1 95 ? -7.180 2.350 -0.674 1.00 84.56 95 PHE A O 1
ATOM 754 N N . ASN A 1 96 ? -8.985 2.118 0.645 1.00 85.06 96 ASN A N 1
ATOM 755 C CA . ASN A 1 96 ? -9.463 0.897 -0.020 1.00 85.06 96 ASN A CA 1
ATOM 756 C C . ASN A 1 96 ? -9.782 1.136 -1.507 1.00 85.06 96 ASN A C 1
ATOM 758 O O . ASN A 1 96 ? -9.425 0.323 -2.359 1.00 85.06 96 ASN A O 1
ATOM 762 N N . SER A 1 97 ? -10.408 2.270 -1.842 1.00 86.81 97 SER A N 1
ATOM 763 C CA . SER A 1 97 ? -10.742 2.613 -3.234 1.00 86.81 97 SER A CA 1
ATOM 764 C C . SER A 1 97 ? -9.493 2.918 -4.071 1.00 86.81 97 SER A C 1
ATOM 766 O O . SER A 1 97 ? -9.389 2.497 -5.225 1.00 86.81 97 SER A O 1
ATOM 768 N N . LEU A 1 98 ? -8.511 3.608 -3.482 1.00 85.00 98 LEU A N 1
ATOM 769 C CA . LEU A 1 98 ? -7.216 3.876 -4.115 1.00 85.00 98 LEU A CA 1
ATOM 770 C C . LEU A 1 98 ? -6.392 2.601 -4.311 1.00 85.00 98 LEU A C 1
ATOM 772 O O . LEU A 1 98 ? -5.655 2.489 -5.288 1.00 85.00 98 LEU A O 1
ATOM 776 N N . GLN A 1 99 ? -6.542 1.618 -3.426 1.00 86.12 99 GLN A N 1
ATOM 777 C CA . GLN A 1 99 ? -5.851 0.340 -3.536 1.00 86.12 99 GLN A CA 1
ATOM 778 C C . GLN A 1 99 ? -6.236 -0.409 -4.820 1.00 86.12 99 GLN A C 1
ATOM 780 O O . GLN A 1 99 ? -5.361 -0.879 -5.549 1.00 86.12 99 GLN A O 1
ATOM 785 N N . GLY A 1 100 ? -7.531 -0.433 -5.158 1.00 83.62 100 GLY A N 1
ATOM 786 C CA . GLY A 1 100 ? -8.018 -0.977 -6.430 1.00 83.62 100 GLY A CA 1
ATOM 787 C C . GLY A 1 100 ? -7.517 -0.192 -7.649 1.00 83.62 100 GLY A C 1
ATOM 788 O O . GLY A 1 100 ? -7.124 -0.790 -8.654 1.00 83.62 100 GLY A O 1
ATOM 789 N N . LEU A 1 101 ? -7.453 1.140 -7.545 1.00 84.81 101 LEU A N 1
ATOM 790 C CA . LEU A 1 101 ? -6.918 2.001 -8.604 1.00 84.81 101 LEU A CA 1
ATOM 791 C C . LEU A 1 101 ? -5.432 1.721 -8.877 1.00 84.81 101 LEU A C 1
ATOM 793 O O . LEU A 1 101 ? -5.027 1.626 -10.034 1.00 84.81 101 LEU A O 1
ATOM 797 N N . PHE A 1 102 ? -4.617 1.551 -7.837 1.00 81.19 102 PHE A N 1
ATOM 798 C CA . PHE A 1 102 ? -3.198 1.238 -7.994 1.00 81.19 102 PHE A CA 1
ATOM 799 C C . PHE A 1 102 ? -2.972 -0.134 -8.629 1.00 81.19 102 PHE A C 1
ATOM 801 O O . PHE A 1 102 ? -2.146 -0.238 -9.533 1.00 81.19 102 PHE A O 1
ATOM 808 N N . ILE A 1 103 ? -3.737 -1.161 -8.240 1.00 84.00 103 ILE A N 1
ATOM 809 C CA . ILE A 1 103 ? -3.684 -2.474 -8.907 1.00 84.00 103 ILE A CA 1
ATOM 810 C C . ILE A 1 103 ? -3.950 -2.313 -10.404 1.00 84.00 103 ILE A C 1
ATOM 812 O O . ILE A 1 103 ? -3.190 -2.823 -11.225 1.00 84.00 103 ILE A O 1
ATOM 816 N N . PHE A 1 104 ? -4.992 -1.566 -10.767 1.00 82.62 104 PHE A N 1
ATOM 817 C CA . PHE A 1 104 ? -5.336 -1.316 -12.163 1.00 82.62 104 PHE A CA 1
ATOM 818 C C . PHE A 1 104 ? -4.227 -0.564 -12.912 1.00 82.62 104 PHE A C 1
ATOM 820 O O . PHE A 1 104 ? -3.845 -0.952 -14.016 1.00 82.62 104 PHE A O 1
ATOM 827 N N . ILE A 1 105 ? -3.647 0.471 -12.304 1.00 80.75 105 ILE A N 1
ATOM 828 C CA . ILE A 1 105 ? -2.551 1.233 -12.909 1.00 80.75 105 ILE A CA 1
ATOM 829 C C . ILE A 1 105 ? -1.323 0.339 -13.136 1.00 80.75 105 ILE A C 1
ATOM 831 O O . ILE A 1 105 ? -0.791 0.296 -14.245 1.00 80.75 105 ILE A O 1
ATOM 835 N N . PHE A 1 106 ? -0.889 -0.419 -12.130 1.00 74.81 106 PHE A N 1
ATOM 836 C CA . PHE A 1 106 ? 0.305 -1.254 -12.254 1.00 74.81 106 PHE A CA 1
ATOM 837 C C . PHE A 1 106 ? 0.105 -2.477 -13.160 1.00 74.81 106 PHE A C 1
ATOM 839 O O . PHE A 1 106 ? 1.020 -2.854 -13.891 1.00 74.81 106 PHE A O 1
ATOM 846 N N . HIS A 1 107 ? -1.081 -3.089 -13.142 1.00 73.44 107 HIS A N 1
ATOM 847 C CA . HIS A 1 107 ? -1.351 -4.326 -13.876 1.00 73.44 107 HIS A CA 1
ATOM 848 C C . HIS A 1 107 ? -1.860 -4.099 -15.304 1.00 73.44 107 HIS A C 1
ATOM 850 O O . HIS A 1 107 ? -1.521 -4.871 -16.201 1.00 73.44 107 HIS A O 1
ATOM 856 N N . CYS A 1 108 ? -2.662 -3.056 -15.531 1.00 72.25 108 CYS A N 1
ATOM 857 C CA . CYS A 1 108 ? -3.269 -2.781 -16.835 1.00 72.25 108 CYS A CA 1
ATOM 858 C C . CYS A 1 108 ? -2.531 -1.679 -17.603 1.00 72.25 108 CYS A C 1
ATOM 860 O O . CYS A 1 108 ? -2.333 -1.819 -18.806 1.00 72.25 108 CYS A O 1
ATOM 862 N N . PHE A 1 109 ? -2.104 -0.602 -16.931 1.00 66.44 109 PHE A N 1
ATOM 863 C CA . PHE A 1 109 ? -1.468 0.546 -17.596 1.00 66.44 109 PHE A CA 1
ATOM 864 C C . PHE A 1 109 ? 0.060 0.434 -17.703 1.00 66.44 109 PHE A C 1
ATOM 866 O O . PHE A 1 109 ? 0.622 0.709 -18.765 1.00 66.44 109 PHE A O 1
ATOM 873 N N . LEU A 1 110 ? 0.754 0.034 -16.631 1.00 62.19 110 LEU A N 1
ATOM 874 C CA . LEU A 1 110 ? 2.221 -0.097 -16.626 1.00 62.19 110 LEU A CA 1
ATOM 875 C C . LEU A 1 110 ? 2.721 -1.417 -17.210 1.00 62.19 110 LEU A C 1
ATOM 877 O O . LEU A 1 110 ? 3.920 -1.563 -17.456 1.00 62.19 110 LEU A O 1
ATOM 881 N N . ASN A 1 111 ? 1.827 -2.363 -17.477 1.00 61.06 111 ASN A N 1
ATOM 882 C CA . ASN A 1 111 ? 2.197 -3.589 -18.150 1.00 61.06 111 ASN A CA 1
ATOM 883 C C . ASN A 1 111 ? 2.605 -3.259 -19.596 1.00 61.06 111 ASN A C 1
ATOM 885 O O . ASN A 1 111 ? 1.781 -2.926 -20.453 1.00 61.06 111 ASN A O 1
ATOM 889 N N . ARG A 1 112 ? 3.920 -3.271 -19.849 1.00 53.94 112 ARG A N 1
ATOM 890 C CA . ARG A 1 112 ? 4.557 -2.762 -21.076 1.00 53.94 112 ARG A CA 1
ATOM 891 C C . ARG A 1 112 ? 4.051 -3.383 -22.374 1.00 53.94 112 ARG A C 1
ATOM 893 O O . ARG A 1 112 ? 4.286 -2.798 -23.429 1.00 53.94 112 ARG A O 1
ATOM 900 N N . GLN A 1 113 ? 3.307 -4.482 -22.307 1.00 52.50 113 GLN A N 1
ATOM 901 C CA . GLN A 1 113 ? 2.603 -5.055 -23.449 1.00 52.50 113 GLN A CA 1
ATOM 902 C C . GLN A 1 113 ? 1.695 -4.021 -24.147 1.00 52.50 113 GLN A C 1
ATOM 904 O O . GLN A 1 113 ? 1.673 -3.957 -25.374 1.00 52.50 113 GLN A O 1
ATOM 909 N N . VAL A 1 114 ? 1.032 -3.132 -23.394 1.00 53.59 114 VAL A N 1
ATOM 910 C CA . VAL A 1 114 ? 0.155 -2.092 -23.969 1.00 53.59 114 VAL A CA 1
ATOM 911 C C . VAL A 1 114 ? 0.965 -0.917 -24.536 1.00 53.59 114 VAL A C 1
ATOM 913 O O . VAL A 1 114 ? 0.679 -0.434 -25.631 1.00 53.59 114 VAL A O 1
ATOM 916 N N . ASN A 1 115 ? 2.036 -0.501 -23.850 1.00 54.94 115 ASN A N 1
ATOM 917 C CA . ASN A 1 115 ? 2.912 0.585 -24.311 1.00 54.94 115 ASN A CA 1
ATOM 918 C C . ASN A 1 115 ? 3.715 0.206 -25.565 1.00 54.94 115 ASN A C 1
ATOM 920 O O . ASN A 1 115 ? 3.890 1.041 -26.454 1.00 54.94 115 ASN A O 1
ATOM 924 N N . TYR A 1 116 ? 4.172 -1.044 -25.690 1.00 54.06 116 TYR A N 1
ATOM 925 C CA . TYR A 1 116 ? 4.826 -1.521 -26.911 1.00 54.06 116 TYR A CA 1
ATOM 926 C C . TYR A 1 116 ? 3.873 -1.457 -28.111 1.00 54.06 116 TYR A C 1
ATOM 928 O O . TYR A 1 116 ? 4.248 -0.921 -29.154 1.00 54.06 116 TYR A O 1
ATOM 936 N N . ILE A 1 117 ? 2.626 -1.917 -27.951 1.00 55.50 117 ILE A N 1
ATOM 937 C CA . ILE A 1 117 ? 1.607 -1.874 -29.010 1.00 55.50 117 ILE A CA 1
ATOM 938 C C . ILE A 1 117 ? 1.272 -0.424 -29.382 1.00 55.50 117 ILE A C 1
ATOM 940 O O . ILE A 1 117 ? 1.252 -0.096 -30.566 1.00 55.50 117 ILE A O 1
ATOM 944 N N . PHE A 1 118 ? 1.100 0.468 -28.404 1.00 57.22 118 PHE A N 1
ATOM 945 C CA . PHE A 1 118 ? 0.783 1.878 -28.658 1.00 57.22 118 PHE A CA 1
ATOM 946 C C . PHE A 1 118 ? 1.923 2.611 -29.391 1.00 57.22 118 PHE A C 1
ATOM 948 O O . PHE A 1 118 ? 1.700 3.320 -30.374 1.00 57.22 118 PHE A O 1
ATOM 955 N N . THR A 1 119 ? 3.174 2.370 -28.982 1.00 57.62 119 THR A N 1
ATOM 956 C CA . THR A 1 119 ? 4.357 2.959 -29.636 1.00 57.62 119 THR A CA 1
ATOM 957 C C . THR A 1 119 ? 4.650 2.316 -31.001 1.00 57.62 119 THR A C 1
ATOM 959 O O . THR A 1 119 ? 5.210 2.965 -31.886 1.00 57.62 119 THR A O 1
ATOM 962 N N . SER A 1 120 ? 4.303 1.038 -31.191 1.00 59.06 120 SER A N 1
ATOM 963 C CA . SER A 1 120 ? 4.428 0.324 -32.471 1.00 59.06 120 SER A CA 1
ATOM 964 C C . SER A 1 120 ? 3.390 0.802 -33.489 1.00 59.06 120 SER A C 1
ATOM 966 O O . SER A 1 120 ? 3.741 1.066 -34.639 1.00 59.06 120 SER A O 1
ATOM 968 N N . PHE A 1 121 ? 2.144 1.028 -33.063 1.00 59.91 121 PHE A N 1
ATOM 969 C CA . PHE A 1 121 ? 1.111 1.644 -33.901 1.00 59.91 121 PHE A CA 1
ATOM 970 C C . PHE A 1 121 ? 1.493 3.068 -34.316 1.00 59.91 121 PHE A C 1
ATOM 972 O O . PHE A 1 121 ? 1.418 3.401 -35.499 1.00 59.91 121 PHE A O 1
ATOM 979 N N . GLY A 1 122 ? 1.985 3.883 -33.376 1.00 58.88 122 GLY A N 1
ATOM 980 C CA . GLY A 1 122 ? 2.481 5.229 -33.679 1.00 58.88 122 GLY A CA 1
ATOM 981 C C . GLY A 1 122 ? 3.637 5.220 -34.686 1.00 58.88 122 GLY A C 1
ATOM 982 O O . GLY A 1 122 ? 3.638 6.000 -35.637 1.00 58.88 122 GLY A O 1
ATOM 983 N N . ARG A 1 123 ? 4.586 4.283 -34.546 1.00 59.91 123 ARG A N 1
ATOM 984 C CA . ARG A 1 123 ? 5.687 4.109 -35.508 1.00 59.91 123 ARG A CA 1
ATOM 985 C C . ARG A 1 123 ? 5.213 3.586 -36.865 1.00 59.91 123 ARG A C 1
ATOM 987 O O . ARG A 1 123 ? 5.651 4.121 -37.876 1.00 59.91 123 ARG A O 1
ATOM 994 N N . SER A 1 124 ? 4.305 2.611 -36.914 1.00 61.16 124 SER A N 1
ATOM 995 C CA . SER A 1 124 ? 3.740 2.093 -38.173 1.00 61.16 124 SER A CA 1
ATOM 996 C C . SER A 1 124 ? 3.001 3.169 -38.961 1.00 61.16 124 SER A C 1
ATOM 998 O O . SER A 1 124 ? 3.151 3.238 -40.176 1.00 61.16 124 SER A O 1
ATOM 1000 N N . ILE A 1 125 ? 2.267 4.056 -38.282 1.00 63.12 125 ILE A N 1
ATOM 1001 C CA . ILE A 1 125 ? 1.658 5.236 -38.905 1.00 63.12 125 ILE A CA 1
ATOM 1002 C C . ILE A 1 125 ? 2.753 6.130 -39.500 1.00 63.12 125 ILE A C 1
ATOM 1004 O O . ILE A 1 125 ? 2.720 6.416 -40.693 1.00 63.12 125 ILE A O 1
ATOM 1008 N N . VAL A 1 126 ? 3.775 6.505 -38.726 1.00 64.88 126 VAL A N 1
ATOM 1009 C CA . VAL A 1 126 ? 4.862 7.367 -39.224 1.00 64.88 126 VAL A CA 1
ATOM 1010 C C . VAL A 1 126 ? 5.583 6.749 -40.428 1.00 64.88 126 VAL A C 1
ATOM 1012 O O . VAL A 1 126 ? 5.753 7.442 -41.425 1.00 64.88 126 VAL A O 1
ATOM 1015 N N . TYR A 1 127 ? 5.944 5.461 -40.399 1.00 63.72 127 TYR A N 1
ATOM 1016 C CA . TYR A 1 127 ? 6.602 4.779 -41.525 1.00 63.72 127 TYR A CA 1
ATOM 1017 C C . TYR A 1 127 ? 5.691 4.583 -42.743 1.00 63.72 127 TYR A C 1
ATOM 1019 O O . TYR A 1 127 ? 6.177 4.645 -43.869 1.00 63.72 127 TYR A O 1
ATOM 1027 N N . CYS A 1 128 ? 4.385 4.391 -42.544 1.00 63.31 128 CYS A N 1
ATOM 1028 C CA . CYS A 1 128 ? 3.405 4.327 -43.631 1.00 63.31 128 CYS A CA 1
ATOM 1029 C C . CYS A 1 128 ? 3.222 5.698 -44.314 1.00 63.31 128 CYS A C 1
ATOM 1031 O O . CYS A 1 128 ? 3.109 5.780 -45.537 1.00 63.31 128 CYS A O 1
ATOM 1033 N N . PHE A 1 129 ? 3.271 6.795 -43.547 1.00 63.16 129 PHE A N 1
ATOM 1034 C CA . PHE A 1 129 ? 3.139 8.163 -44.068 1.00 63.16 129 PHE A CA 1
ATOM 1035 C C . PHE A 1 129 ? 4.461 8.797 -44.542 1.00 63.16 129 PHE A C 1
ATOM 1037 O O . PHE A 1 129 ? 4.437 9.743 -45.333 1.00 63.16 129 PHE A O 1
ATOM 1044 N N . LEU A 1 130 ? 5.619 8.273 -44.127 1.00 62.75 130 LEU A N 1
ATOM 1045 C CA . LEU A 1 130 ? 6.944 8.751 -44.539 1.00 62.75 130 LEU A CA 1
ATOM 1046 C C . LEU A 1 130 ? 7.169 8.737 -46.069 1.00 62.75 130 LEU A C 1
ATOM 1048 O O . LEU A 1 130 ? 7.602 9.764 -46.598 1.00 62.75 130 LEU A O 1
ATOM 1052 N N . PRO A 1 131 ? 6.845 7.666 -46.828 1.00 59.03 131 PRO A N 1
ATOM 1053 C CA . PRO A 1 131 ? 6.995 7.675 -48.287 1.00 59.03 131 PRO A CA 1
ATOM 1054 C C . PRO A 1 131 ? 6.043 8.663 -48.984 1.00 59.03 131 PRO A C 1
ATOM 1056 O O . PRO A 1 131 ? 6.392 9.220 -50.026 1.00 59.03 131 PRO A O 1
ATOM 1059 N N . ILE A 1 132 ? 4.879 8.957 -48.393 1.00 60.06 132 ILE A N 1
ATOM 1060 C CA . ILE A 1 132 ? 3.919 9.946 -48.914 1.00 60.06 132 ILE A CA 1
ATOM 1061 C C . ILE A 1 132 ? 4.455 11.378 -48.731 1.00 60.06 132 ILE A C 1
ATOM 1063 O O . ILE A 1 132 ? 4.317 12.213 -49.628 1.00 60.06 132 ILE A O 1
ATOM 1067 N N . LEU A 1 133 ? 5.118 11.660 -47.603 1.00 55.91 133 LEU A N 1
ATOM 1068 C CA . LEU A 1 133 ? 5.774 12.947 -47.333 1.00 55.91 133 LEU A CA 1
ATOM 1069 C C . LEU A 1 133 ? 7.032 13.157 -48.192 1.00 55.91 133 LEU A C 1
ATOM 1071 O O . LEU A 1 133 ? 7.227 14.245 -48.734 1.00 55.91 133 LEU A O 1
ATOM 1075 N N . VAL A 1 134 ? 7.847 12.115 -48.388 1.00 58.09 134 VAL A N 1
ATOM 1076 C CA . VAL A 1 134 ? 9.052 12.167 -49.240 1.00 58.09 134 VAL A CA 1
ATOM 1077 C C . VAL A 1 134 ? 8.695 12.353 -50.721 1.00 58.09 134 VAL A C 1
A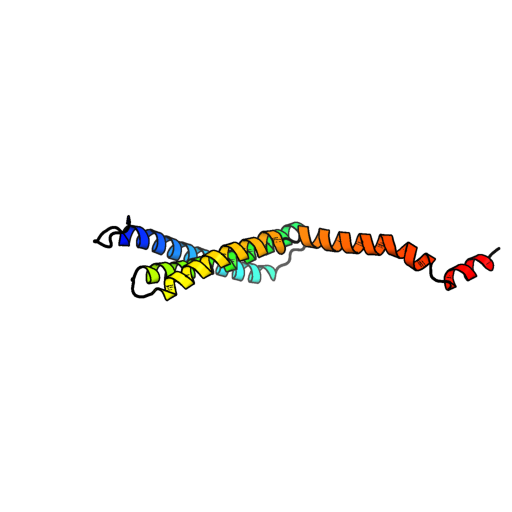TOM 1079 O O . VAL A 1 134 ? 9.373 13.100 -51.425 1.00 58.09 134 VAL A O 1
ATOM 1082 N N . SER A 1 135 ? 7.588 11.772 -51.197 1.00 55.34 135 SER A N 1
ATOM 1083 C CA . SER A 1 135 ? 7.129 11.939 -52.585 1.00 55.34 135 SER A CA 1
ATOM 1084 C C . SER A 1 135 ? 6.618 13.351 -52.916 1.00 55.34 135 SER A C 1
ATOM 1086 O O . SER A 1 135 ? 6.498 13.686 -54.097 1.00 55.34 135 SER A O 1
ATOM 1088 N N . ARG A 1 136 ? 6.298 14.183 -51.915 1.00 54.38 136 ARG A N 1
ATOM 1089 C CA . ARG A 1 136 ? 5.837 15.571 -52.112 1.00 54.38 136 ARG A CA 1
ATOM 1090 C C . ARG A 1 136 ? 6.966 16.606 -52.130 1.00 54.38 136 ARG A C 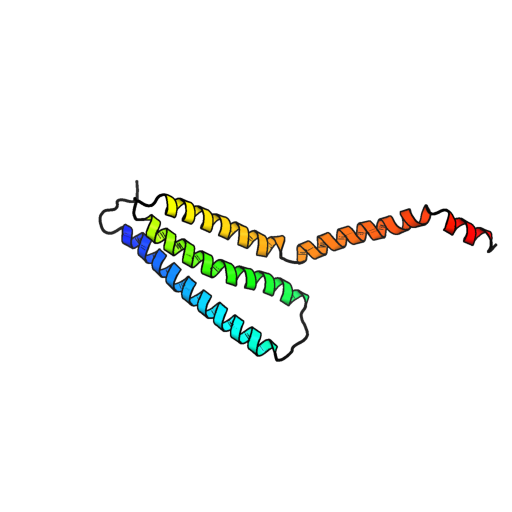1
ATOM 1092 O O . ARG A 1 136 ? 6.690 17.768 -52.420 1.00 54.38 136 ARG A O 1
ATOM 1099 N N . HIS A 1 137 ? 8.216 16.222 -51.858 1.00 49.03 137 HIS A N 1
ATOM 1100 C CA . HIS A 1 137 ? 9.341 17.161 -51.848 1.00 49.03 137 HIS A CA 1
ATOM 1101 C C . HIS A 1 137 ? 9.891 17.390 -53.278 1.00 49.03 137 HIS A C 1
ATOM 1103 O O . HIS A 1 137 ? 10.412 16.457 -53.894 1.00 49.03 137 HIS A O 1
ATOM 1109 N N . PRO A 1 138 ? 9.841 18.620 -53.829 1.00 56.81 138 PRO A N 1
ATOM 1110 C CA . PRO A 1 138 ? 10.187 18.902 -55.231 1.00 56.81 138 PRO A CA 1
ATOM 1111 C C . PRO A 1 138 ? 11.674 18.701 -55.585 1.00 56.81 138 PRO A C 1
ATOM 1113 O O . PRO A 1 138 ? 12.018 18.625 -56.762 1.00 56.81 138 PRO A O 1
ATOM 1116 N N . LEU A 1 139 ? 12.557 18.556 -54.591 1.00 55.97 139 LEU A N 1
ATOM 1117 C CA . LEU A 1 139 ? 14.000 18.365 -54.788 1.00 55.97 139 LEU A CA 1
ATOM 1118 C C . LEU A 1 139 ? 14.377 16.966 -55.314 1.00 55.97 139 LEU A C 1
ATOM 1120 O O . LEU A 1 139 ? 15.339 16.843 -56.066 1.00 55.97 139 LEU A O 1
ATOM 1124 N N . PHE A 1 140 ? 13.607 15.914 -55.006 1.00 48.03 140 PHE A N 1
ATOM 1125 C CA . PHE A 1 140 ? 13.912 14.551 -55.480 1.00 48.03 140 PHE A CA 1
ATOM 1126 C C . PHE A 1 140 ? 13.495 14.297 -56.937 1.00 48.03 140 PHE A C 1
ATOM 1128 O O . PHE A 1 140 ? 13.999 13.374 -57.580 1.00 48.03 140 PHE A O 1
ATOM 1135 N N . ARG A 1 141 ? 12.611 15.139 -57.490 1.00 49.16 141 ARG A N 1
ATOM 1136 C CA . ARG A 1 141 ? 12.133 15.031 -58.878 1.00 49.16 141 ARG A CA 1
ATOM 1137 C C . ARG A 1 141 ? 13.177 15.487 -59.906 1.00 49.16 141 ARG A C 1
ATOM 1139 O O . ARG A 1 141 ? 13.125 15.051 -61.050 1.00 49.16 141 ARG A O 1
ATOM 1146 N N . LEU A 1 142 ? 14.137 16.321 -59.498 1.00 50.19 142 LEU A N 1
ATOM 1147 C CA . LEU A 1 142 ? 15.197 16.845 -60.370 1.00 50.19 142 LEU A CA 1
ATOM 1148 C C . LEU A 1 142 ? 16.348 15.850 -60.594 1.00 50.19 142 LEU A C 1
ATOM 1150 O O . LEU A 1 142 ? 16.958 15.864 -61.658 1.00 50.19 142 LEU A O 1
ATOM 1154 N N . SER A 1 143 ? 16.600 14.934 -59.653 1.00 49.75 143 SER A N 1
ATOM 1155 C CA . SER A 1 143 ? 17.662 13.920 -59.791 1.00 49.75 143 SER A CA 1
ATOM 1156 C C . SER A 1 143 ? 17.336 12.850 -60.851 1.00 49.75 143 SER A C 1
ATOM 1158 O O . SER A 1 143 ? 18.225 12.355 -61.539 1.00 49.75 143 SER A O 1
ATOM 1160 N N . TRP A 1 144 ? 16.050 12.542 -61.062 1.00 41.34 144 TRP A N 1
ATOM 1161 C CA . TRP A 1 144 ? 15.609 11.566 -62.072 1.00 41.34 144 TRP A CA 1
ATOM 1162 C C . TRP A 1 144 ? 15.600 12.098 -63.511 1.00 41.34 144 TRP A C 1
ATOM 1164 O O . TRP A 1 144 ? 15.628 11.302 -64.446 1.00 41.34 144 TRP A O 1
ATOM 1174 N N . ILE A 1 145 ? 15.565 13.418 -63.705 1.00 47.66 145 ILE A N 1
ATOM 1175 C CA . ILE A 1 145 ? 15.553 14.032 -65.043 1.00 47.66 145 ILE A CA 1
ATOM 1176 C C . ILE A 1 145 ? 16.967 14.132 -65.631 1.00 47.66 145 ILE A C 1
ATOM 1178 O O . ILE A 1 145 ? 17.118 14.067 -66.843 1.00 47.66 145 ILE A O 1
ATOM 1182 N N . PHE A 1 146 ? 18.009 14.220 -64.801 1.00 47.22 146 PHE A N 1
ATOM 1183 C CA . PHE A 1 146 ? 19.395 14.379 -65.267 1.00 47.22 146 PHE A CA 1
ATOM 1184 C C . PHE A 1 146 ? 20.138 13.056 -65.525 1.00 47.22 146 PHE A C 1
ATOM 1186 O O . PHE A 1 146 ? 21.314 13.066 -65.877 1.00 47.22 146 PHE A O 1
ATOM 1193 N N . LYS A 1 147 ? 19.474 11.910 -65.322 1.00 51.56 147 LYS A N 1
ATOM 1194 C CA . LYS A 1 147 ? 20.061 10.567 -65.473 1.00 51.56 147 LYS A CA 1
ATOM 1195 C C . LYS A 1 147 ? 19.420 9.750 -66.603 1.00 51.56 147 LYS A C 1
ATOM 1197 O O . LYS A 1 147 ? 19.430 8.521 -66.547 1.00 51.56 147 LYS A O 1
ATOM 1202 N N . ARG A 1 148 ? 18.841 10.418 -67.601 1.00 44.88 148 ARG A N 1
ATOM 1203 C CA . ARG A 1 148 ? 18.331 9.791 -68.823 1.00 44.88 148 ARG A CA 1
ATOM 1204 C C . ARG A 1 148 ? 18.971 10.424 -70.046 1.00 44.88 148 ARG A C 1
ATOM 1206 O O . ARG A 1 148 ? 19.144 11.660 -70.017 1.00 44.88 148 ARG A O 1
#

Sequence (148 aa):
CWLSLESGLLWAFIGPALAVILVSVLLSSLDVVMHNVYITKLNYTPEEDFDRSIQTDGRNLALSVLLPITGLTWIFGVFSVNGYTVIFQYLFALFNSLQGLFIFIFHCFLNRQVNYIFTSFGRSIVYCFLPILVSRHPLFRLSWIFKR

InterPro domains:
  IPR000832 GPCR, family 2, secretin-like [PF00002] (1-103)
  IPR000832 GPCR, family 2, secretin-like [PR00249] (11-36)
  IPR000832 GPCR, family 2, secretin-like [PR00249] (59-79)
  IPR000832 GPCR, family 2, secretin-like [PR00249] (89-110)
  IPR017981 GPCR, family 2-like, 7TM [PS50261] (1-111)
  IPR017983 GPCR, family 2, secretin-like, conserved site [PS00650] (99-114)

Secondary structure (DSSP, 8-state):
-----SSSHHHHHHHHHHHHHHHHHHHHHHHHHHHHHHHHHTTS-----HHHHHHHHHHHHHHHHHHHHHHHHHHHHHHHTSTT-HHHHHHHHHHHHHHHHHHHIIIIIS-HHHHHHHHHHHHHHHHHHHHHHHTT-TTHHHHTTTT-

Foldseek 3Di:
DPDDVPDPVLCVLVVVLVVLLVVLVVVLVVLVVVVVVVVVCVVDDDDDDVLVCQLVVLVSVLCNVLSVLSNVLSVLVNVVVPVVCPVSVVVSVVSVVVNVVSCCCSNPVSNCVVVVVVVVVVVVVCVVCVVVVVVPDPVVVVVVVVPD

Radius of gyration: 27.6 Å; chains: 1; bounding box: 56×31×93 Å

Organism: Lottia gigantea (NCBI:txid225164)